Protein AF-A0A2H3CMW9-F1 (afdb_monomer)

Solvent-accessible surface area (backbone atoms only — not comparable to full-atom values): 8281 Å² total; per-residue (Å²): 99,49,84,50,64,50,61,51,90,56,86,68,49,28,52,79,58,46,54,48,82,41,76,47,85,44,97,78,34,93,62,58,91,74,35,78,43,79,46,87,82,59,14,60,41,39,39,31,52,41,86,94,70,25,60,22,40,71,85,30,42,44,32,94,93,43,77,80,50,63,68,68,78,72,80,81,59,91,95,54,33,32,44,32,40,42,40,83,69,35,74,80,68,84,81,86,57,78,80,90,72,88,90,68,96,76,74,45,32,38,31,55,104,86,56,78,40,81,42,89,80,69,58,84,70,98,63,54,29,37,35,80

Sequence (132 aa):
MFWYWYHTHLSTQYCDGLRRPFIIYDPEDPHADLYDVDDDSTSILTLSDYAPDATLINGVGRWSEDPSHDLAIVNIIQGIQYCIQMLNVGCDTAFTFSIEIDSVNHVPYTGSHGNPSVGTLGFEGSINSAIL

pLDDT: mean 77.82, std 18.37, range [33.19, 94.69]

Nearest PDB structures (foldseek):
  4a2h-assembly1_A  TM=7.460E-01  e=9.341E-08  Coriolopsis gallica

Foldseek 3Di:
DDKDKDADPDPLVVLVPRIGIDDDDDPVPPCPVVFDDDDPQAQEWEWEDHPPAFIATVHWTDDPVRNPTDHDDRDDDPPGKGKHFYDYSYSDDDDFDADDDDPDDDFKFFDDPPDTDGDDHGDDDDTGIIID

Organism: Armillaria gallica (NCBI:txid47427)

InterPro domains:
  IPR001117 Multicopper oxidase, second cupredoxin domain [PF00394] (40-100)
  IPR008972 Cupredoxin [G3DSA:2.60.40.420] (2-30)
  IPR008972 Cupredoxin [G3DSA:2.60.40.420] (31-119)
  IPR008972 Cupredoxin [SSF49503] (4-51)
  IPR008972 Cupredoxin [SSF49503] (29-100)

Secondary structure (DSSP, 8-state):
-EEEEEE--STTTTTTT-EEEEEE--TT-TTGGG-SB--TTTTEEEEEEETTTEEEETTB--BTTBTTS--------TT--BEEEEEE--SS----B-----SS---PEEEETTEEEE-SSSB-S---EEE-

Radius of gyration: 15.59 Å; Cα contacts (8 Å, |Δi|>4): 228; chains: 1; bounding box: 46×27×45 Å

Structure (mmCIF, N/CA/C/O backbone):
data_AF-A0A2H3CMW9-F1
#
_entry.id   AF-A0A2H3CMW9-F1
#
loop_
_atom_site.group_PDB
_atom_site.id
_atom_site.type_symbol
_atom_site.label_atom_id
_atom_site.label_alt_id
_atom_site.label_comp_id
_atom_site.label_asym_id
_atom_site.label_entity_id
_atom_site.label_seq_id
_atom_site.pdbx_PDB_ins_code
_atom_site.Cartn_x
_atom_site.Cartn_y
_atom_site.Cartn_z
_atom_site.occupancy
_atom_site.B_iso_or_equiv
_atom_site.auth_seq_id
_atom_site.auth_comp_id
_atom_site.auth_asym_id
_atom_site.auth_atom_id
_atom_site.pdbx_PDB_model_num
ATOM 1 N N . MET A 1 1 ? -2.496 5.443 15.851 1.00 67.31 1 MET A N 1
ATOM 2 C CA . MET A 1 1 ? -1.903 4.565 14.806 1.00 67.31 1 MET A CA 1
ATOM 3 C C . MET A 1 1 ? -0.924 5.319 13.917 1.00 67.31 1 MET A C 1
ATOM 5 O O . MET A 1 1 ? -1.315 6.366 13.423 1.00 67.31 1 MET A O 1
ATOM 9 N N . PHE A 1 2 ? 0.280 4.797 13.628 1.00 70.38 2 PHE A N 1
ATOM 10 C CA . PHE A 1 2 ? 1.204 5.409 12.654 1.00 70.38 2 PHE A CA 1
ATOM 11 C C . PHE A 1 2 ? 1.600 4.457 11.514 1.00 70.38 2 PHE A C 1
ATOM 13 O O . PHE A 1 2 ? 2.076 3.347 11.750 1.00 70.38 2 PHE A O 1
ATOM 20 N N . TRP A 1 3 ? 1.492 4.945 10.276 1.00 79.06 3 TRP A N 1
ATOM 21 C CA . TRP A 1 3 ? 1.878 4.226 9.061 1.00 79.06 3 TRP A CA 1
ATOM 22 C C . TRP A 1 3 ? 3.177 4.801 8.506 1.00 79.06 3 TRP A C 1
ATOM 24 O O . TRP A 1 3 ? 3.255 5.987 8.173 1.00 79.06 3 TRP A O 1
ATOM 34 N N . TYR A 1 4 ? 4.188 3.955 8.379 1.00 88.00 4 TYR A N 1
ATOM 35 C CA . TYR A 1 4 ? 5.462 4.286 7.768 1.00 88.00 4 TYR A CA 1
ATOM 36 C C . TYR A 1 4 ? 5.814 3.240 6.715 1.00 88.00 4 TYR A C 1
ATOM 38 O O . TYR A 1 4 ? 5.113 2.256 6.479 1.00 88.00 4 TYR A O 1
ATOM 46 N N . TRP A 1 5 ? 6.948 3.453 6.076 1.00 91.81 5 TRP A 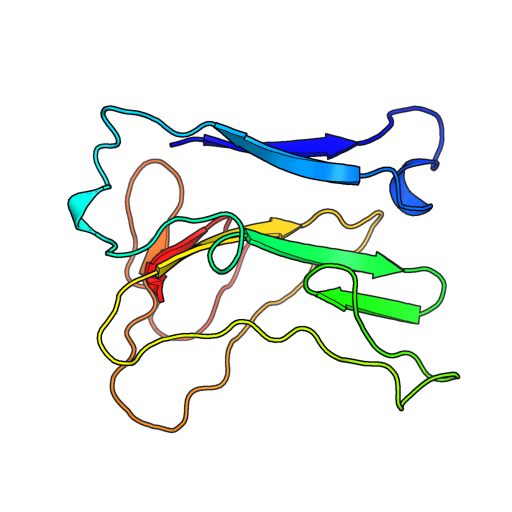N 1
ATOM 47 C CA . TRP A 1 5 ? 7.601 2.470 5.238 1.00 91.81 5 TRP A CA 1
ATOM 48 C C . TRP A 1 5 ? 9.104 2.675 5.378 1.00 91.81 5 TRP A C 1
ATOM 50 O O . TRP A 1 5 ? 9.565 3.758 5.748 1.00 91.81 5 TRP A O 1
ATOM 60 N N . TYR A 1 6 ? 9.873 1.625 5.127 1.00 92.75 6 TYR A N 1
ATOM 61 C CA . TYR A 1 6 ? 11.324 1.711 5.081 1.00 92.75 6 TYR A CA 1
ATOM 62 C C . TYR A 1 6 ? 11.817 1.370 3.688 1.00 92.75 6 TYR A C 1
ATOM 64 O O . TYR A 1 6 ? 11.197 0.600 2.949 1.00 92.75 6 TYR A O 1
ATOM 72 N N . HIS A 1 7 ? 12.975 1.921 3.355 1.00 94.25 7 HIS A N 1
ATOM 73 C CA . HIS A 1 7 ? 13.652 1.641 2.108 1.00 94.25 7 HIS A CA 1
ATOM 74 C C . HIS A 1 7 ? 15.160 1.814 2.260 1.00 94.25 7 HIS A C 1
ATOM 76 O O . HIS A 1 7 ? 15.644 2.494 3.169 1.00 94.25 7 HIS A O 1
ATOM 82 N N . THR A 1 8 ? 15.928 1.191 1.372 1.00 93.75 8 THR A N 1
ATOM 83 C CA . THR A 1 8 ? 17.375 1.417 1.330 1.00 93.75 8 THR A CA 1
ATOM 84 C C . THR A 1 8 ? 17.678 2.842 0.891 1.00 93.75 8 THR A C 1
ATOM 86 O O . THR A 1 8 ? 17.125 3.321 -0.099 1.00 93.75 8 THR A O 1
ATOM 89 N N . HIS A 1 9 ? 18.617 3.488 1.579 1.00 93.69 9 HIS A N 1
ATOM 90 C CA . HIS A 1 9 ? 19.110 4.825 1.239 1.00 93.69 9 HIS A CA 1
ATOM 91 C C . HIS A 1 9 ? 20.525 4.777 0.628 1.00 93.69 9 HIS A C 1
ATOM 93 O O . HIS A 1 9 ? 21.371 5.642 0.865 1.00 93.69 9 HIS A O 1
ATOM 99 N N . LEU A 1 10 ? 20.800 3.720 -0.139 1.00 93.75 10 LEU A N 1
ATOM 100 C CA . LEU A 1 10 ? 22.043 3.528 -0.877 1.00 93.75 10 LEU A CA 1
ATOM 101 C C . LEU A 1 10 ? 21.749 3.629 -2.375 1.00 93.75 10 LEU A C 1
ATOM 103 O O . LEU A 1 10 ? 21.171 2.711 -2.952 1.00 93.75 10 LEU A O 1
ATOM 107 N N . SER A 1 11 ? 22.177 4.727 -3.006 1.00 92.75 11 SER A N 1
ATOM 108 C CA . SER A 1 11 ? 21.917 4.983 -4.431 1.00 92.75 11 SER A CA 1
ATOM 109 C C . SER A 1 11 ? 20.420 4.804 -4.768 1.00 92.75 11 SER A C 1
ATOM 111 O O . SER A 1 11 ? 19.573 5.261 -4.005 1.00 92.75 11 SER A O 1
ATOM 113 N N . THR A 1 12 ? 20.086 4.144 -5.877 1.00 88.50 12 THR A N 1
ATOM 114 C CA . THR A 1 12 ? 18.711 3.853 -6.320 1.00 88.50 12 THR A CA 1
ATOM 115 C C . THR A 1 12 ? 18.228 2.458 -5.915 1.00 88.50 12 THR A C 1
ATOM 117 O O . THR A 1 12 ? 17.238 1.974 -6.448 1.00 88.50 12 THR A O 1
ATOM 120 N N . GLN A 1 13 ? 18.888 1.798 -4.957 1.00 89.81 13 GLN A N 1
ATOM 121 C CA . GLN A 1 13 ? 18.637 0.387 -4.632 1.00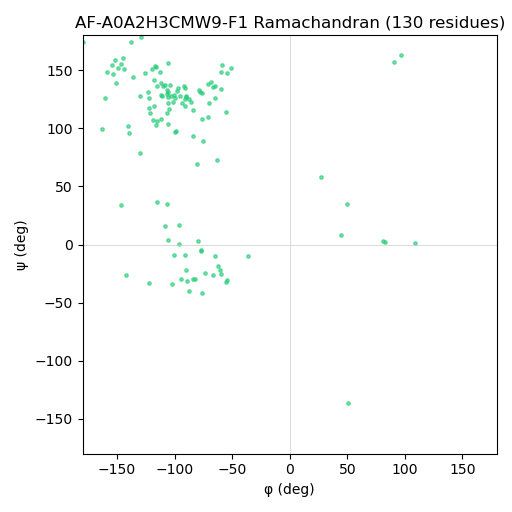 89.81 13 GLN A CA 1
ATOM 122 C C . GLN A 1 13 ? 17.194 0.089 -4.180 1.00 89.81 13 GLN A C 1
ATOM 124 O O . GLN A 1 13 ? 16.706 -1.030 -4.328 1.00 89.81 13 GLN A O 1
ATOM 129 N N . TYR A 1 14 ? 16.475 1.074 -3.641 1.00 91.25 14 TYR A N 1
ATOM 130 C CA . TYR A 1 14 ? 15.085 0.847 -3.244 1.00 91.25 14 TYR A CA 1
ATOM 131 C C . TYR A 1 14 ? 14.135 0.742 -4.443 1.00 91.25 14 TYR A C 1
ATOM 133 O O . TYR A 1 14 ? 13.107 0.074 -4.343 1.00 91.25 14 TYR A O 1
ATOM 141 N N . CYS A 1 15 ? 14.509 1.339 -5.576 1.00 89.94 15 CYS A N 1
ATOM 142 C CA . CYS A 1 15 ? 13.808 1.206 -6.849 1.00 89.94 15 CYS A CA 1
ATOM 143 C C . CYS A 1 15 ? 13.914 -0.232 -7.385 1.00 89.94 15 CYS A C 1
ATOM 145 O O . CYS A 1 15 ? 12.994 -0.710 -8.041 1.00 89.94 15 CYS A O 1
ATOM 147 N N . ASP A 1 16 ? 14.969 -0.959 -6.996 1.00 88.94 16 ASP A N 1
ATOM 148 C CA . ASP A 1 16 ? 15.150 -2.388 -7.288 1.00 88.94 16 ASP A CA 1
ATOM 149 C C . ASP A 1 16 ? 14.333 -3.301 -6.345 1.00 88.94 16 ASP A C 1
ATOM 151 O O . ASP A 1 16 ? 14.425 -4.526 -6.419 1.00 88.94 16 ASP A O 1
ATOM 155 N N . GLY A 1 17 ? 13.528 -2.725 -5.442 1.00 88.19 17 GLY A N 1
ATOM 156 C CA . GLY A 1 17 ? 12.552 -3.455 -4.626 1.00 88.19 17 GLY A CA 1
ATOM 157 C C . GLY A 1 17 ? 12.888 -3.590 -3.140 1.00 88.19 17 GLY A C 1
ATOM 158 O O . GLY A 1 17 ? 12.095 -4.169 -2.396 1.00 88.19 17 GLY A O 1
ATOM 159 N N . LEU A 1 18 ? 14.005 -3.031 -2.655 1.00 91.38 18 LEU A N 1
ATOM 160 C CA . LEU A 1 18 ? 14.317 -3.001 -1.217 1.00 91.38 18 LEU A CA 1
ATOM 161 C C . LEU A 1 18 ? 13.567 -1.875 -0.491 1.00 91.38 18 LEU A C 1
ATOM 163 O O . LEU A 1 18 ? 14.143 -0.889 -0.024 1.00 91.38 18 LEU A O 1
ATOM 167 N N . ARG A 1 19 ? 12.251 -2.063 -0.408 1.00 91.50 19 ARG A N 1
ATOM 168 C CA . ARG A 1 19 ? 11.263 -1.165 0.193 1.00 91.50 19 ARG A CA 1
ATOM 169 C C . ARG A 1 19 ? 10.080 -1.969 0.726 1.00 91.50 19 ARG A C 1
ATOM 171 O O . ARG A 1 19 ? 9.645 -2.917 0.072 1.00 91.50 19 ARG A O 1
ATOM 178 N N . ARG A 1 20 ? 9.558 -1.623 1.904 1.00 89.56 20 ARG A N 1
ATOM 179 C CA . ARG A 1 20 ? 8.397 -2.304 2.507 1.00 89.56 20 ARG A CA 1
ATOM 180 C C . ARG A 1 20 ? 7.622 -1.401 3.473 1.00 89.56 20 ARG A C 1
ATOM 182 O O . ARG A 1 20 ? 8.219 -0.506 4.072 1.00 89.56 20 ARG A O 1
ATOM 189 N N . PRO A 1 21 ? 6.322 -1.679 3.674 1.00 92.06 21 PRO A N 1
ATOM 190 C CA . PRO A 1 21 ? 5.527 -1.104 4.755 1.00 92.06 21 PRO A CA 1
ATOM 191 C C . PRO A 1 21 ? 6.151 -1.332 6.131 1.00 92.06 21 PRO A C 1
ATOM 193 O O . PRO A 1 21 ? 6.772 -2.365 6.385 1.00 92.06 21 PRO A O 1
ATOM 196 N N . PHE A 1 22 ? 5.949 -0.370 7.022 1.00 89.88 22 PHE A N 1
ATOM 197 C CA . PHE A 1 22 ? 6.300 -0.457 8.430 1.00 89.88 22 PHE A CA 1
ATOM 198 C C . PHE A 1 22 ? 5.209 0.200 9.261 1.00 89.88 22 PHE A C 1
ATOM 200 O O . PHE A 1 22 ? 5.119 1.423 9.344 1.00 89.88 22 PHE A O 1
ATOM 207 N N . ILE A 1 23 ? 4.361 -0.628 9.851 1.00 88.94 23 ILE A N 1
ATOM 208 C CA . ILE A 1 23 ? 3.162 -0.177 10.545 1.00 88.94 23 ILE A CA 1
ATOM 209 C C . ILE A 1 23 ? 3.382 -0.303 12.046 1.00 88.94 23 ILE A C 1
ATOM 211 O O . ILE A 1 23 ? 3.884 -1.322 12.524 1.00 88.94 23 ILE A O 1
ATOM 215 N N . ILE A 1 24 ? 3.035 0.751 12.784 1.00 86.81 24 ILE A N 1
ATOM 216 C CA . ILE A 1 24 ? 3.058 0.761 14.245 1.00 86.81 24 ILE A CA 1
ATOM 217 C C . ILE A 1 24 ? 1.623 0.926 14.738 1.00 86.81 24 ILE A C 1
ATOM 219 O O . ILE A 1 24 ? 1.049 2.021 14.682 1.00 86.81 24 ILE A O 1
ATOM 223 N N . TYR A 1 25 ? 1.083 -0.175 15.253 1.00 88.38 25 TYR A N 1
ATOM 224 C CA . TYR A 1 25 ? -0.228 -0.214 15.885 1.00 88.38 25 TYR A CA 1
ATOM 225 C C . TYR A 1 25 ? -0.201 0.499 17.240 1.00 88.38 25 TYR A C 1
ATOM 227 O O . TYR A 1 25 ? 0.747 0.361 18.018 1.00 88.38 25 TYR A O 1
ATOM 235 N N . ASP A 1 26 ? -1.253 1.266 17.506 1.00 87.88 26 ASP A N 1
ATOM 236 C CA . ASP A 1 26 ? -1.449 1.991 18.756 1.00 87.88 26 ASP 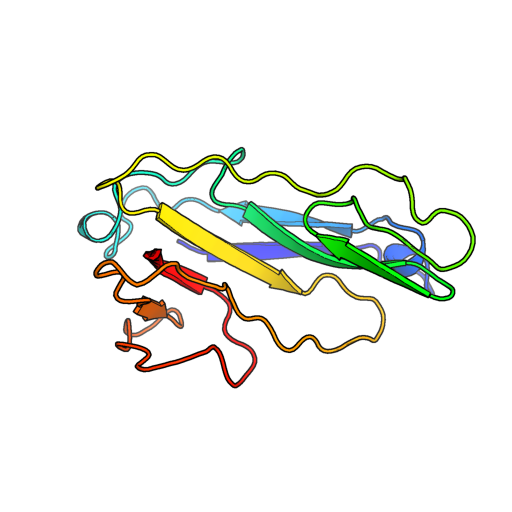A CA 1
ATOM 237 C C . 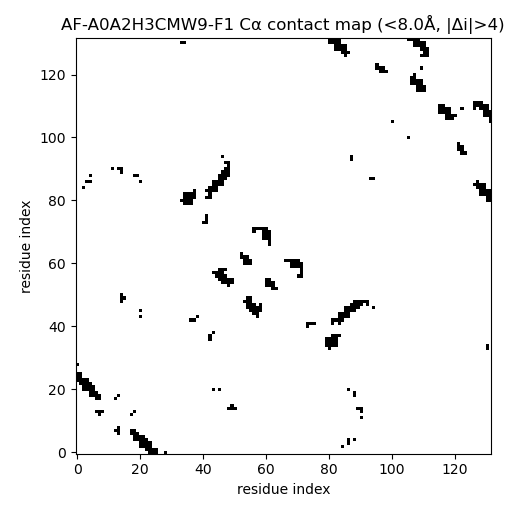ASP A 1 26 ? -2.517 1.274 19.593 1.00 87.88 26 ASP A C 1
ATOM 239 O O . ASP A 1 26 ? -3.663 1.196 19.149 1.00 87.88 26 ASP A O 1
ATOM 243 N N . PRO A 1 27 ? -2.180 0.738 20.781 1.00 90.12 27 PRO A N 1
ATOM 244 C CA . PRO A 1 27 ? -3.159 0.080 21.644 1.00 90.12 27 PRO A CA 1
ATOM 245 C C . PRO A 1 27 ? -4.308 0.992 22.094 1.00 90.12 27 PRO A C 1
ATOM 247 O O . PRO A 1 27 ? -5.354 0.483 22.488 1.00 90.12 27 PRO A O 1
ATOM 250 N N . GLU A 1 28 ? -4.111 2.312 22.067 1.00 91.44 28 GLU A N 1
ATOM 251 C CA . GLU A 1 28 ? -5.106 3.318 22.443 1.00 91.44 28 GLU A CA 1
ATOM 252 C C . GLU A 1 28 ? -5.505 4.177 21.231 1.00 91.44 28 GLU A C 1
ATOM 254 O O . GLU A 1 28 ? -5.731 5.380 21.370 1.00 91.44 28 GLU A O 1
ATOM 259 N N . ASP A 1 29 ? -5.582 3.576 20.033 1.00 86.06 29 ASP A N 1
ATOM 260 C CA . ASP A 1 29 ? -5.945 4.296 18.808 1.00 86.06 29 ASP A CA 1
ATOM 261 C C . ASP A 1 29 ? -7.298 5.026 18.967 1.00 86.06 29 ASP A C 1
ATOM 263 O O . ASP A 1 29 ? -8.343 4.374 19.063 1.00 86.06 29 ASP A O 1
ATOM 267 N N . PRO A 1 30 ? -7.326 6.375 18.945 1.00 85.38 30 PRO A N 1
ATOM 268 C CA . PRO A 1 30 ? -8.562 7.146 19.087 1.00 85.38 30 PRO A CA 1
ATOM 269 C C . PRO A 1 30 ? -9.548 6.939 17.928 1.00 85.38 30 PRO A C 1
ATOM 271 O O . PRO A 1 30 ? -10.683 7.412 17.998 1.00 85.38 30 PRO A O 1
ATOM 274 N N . HIS A 1 31 ? -9.122 6.274 16.853 1.00 82.31 31 HIS A N 1
ATOM 275 C CA . HIS A 1 31 ? -9.934 5.971 15.681 1.00 82.31 31 HIS A CA 1
ATOM 276 C C . HIS A 1 31 ? -10.361 4.503 15.588 1.00 82.31 31 HIS A C 1
ATOM 278 O O . HIS A 1 31 ? -11.017 4.154 14.609 1.00 82.31 31 HIS A O 1
ATOM 284 N N . ALA A 1 32 ? -10.046 3.668 16.586 1.00 85.81 32 ALA A N 1
ATOM 285 C CA . ALA A 1 32 ? -10.367 2.238 16.578 1.00 85.81 32 ALA A CA 1
ATOM 286 C C . ALA A 1 32 ? -11.862 1.941 16.352 1.00 85.81 32 ALA A C 1
ATOM 288 O O . ALA A 1 32 ? -12.199 0.938 15.740 1.00 85.81 32 ALA A O 1
ATOM 289 N N . ASP A 1 33 ? -12.758 2.833 16.785 1.00 87.56 33 ASP A N 1
ATOM 290 C CA . ASP A 1 33 ? -14.209 2.671 16.616 1.00 87.56 33 ASP A CA 1
ATOM 291 C C . ASP A 1 33 ? -14.714 2.973 15.185 1.00 87.56 33 ASP A C 1
ATOM 293 O O . ASP A 1 33 ? -15.905 2.829 14.908 1.00 87.56 33 ASP A O 1
ATOM 297 N N . LEU A 1 34 ? -13.851 3.443 14.273 1.00 82.62 34 LEU A N 1
ATOM 298 C CA . LEU A 1 34 ? -14.229 3.795 12.896 1.00 82.62 34 LEU A CA 1
ATOM 299 C C . LEU A 1 34 ? -14.087 2.634 11.903 1.00 82.62 34 LEU A C 1
ATOM 301 O O . LEU A 1 34 ? -14.502 2.770 10.753 1.00 82.62 34 LEU A O 1
ATOM 305 N N . TYR A 1 35 ? -13.479 1.524 12.309 1.00 85.38 35 TYR A N 1
ATOM 306 C CA . TYR A 1 35 ? -13.225 0.374 11.452 1.00 85.38 35 TYR A CA 1
ATOM 307 C C . TYR A 1 35 ? 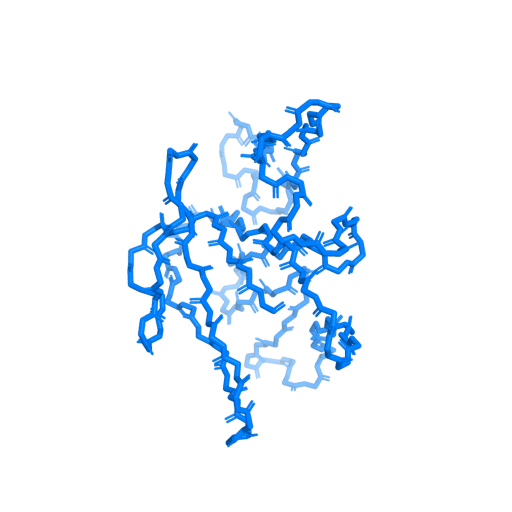-13.370 -0.930 12.237 1.00 85.38 35 TYR A C 1
ATOM 309 O O . TYR A 1 35 ? -13.135 -0.990 13.438 1.00 85.38 35 TYR A O 1
ATOM 317 N N . ASP A 1 36 ? -13.753 -1.990 11.538 1.00 89.31 36 ASP A N 1
ATOM 318 C CA . ASP A 1 36 ? -13.905 -3.333 12.093 1.00 89.31 36 ASP A CA 1
ATOM 319 C C . ASP A 1 36 ? -12.634 -4.175 11.891 1.00 89.31 36 ASP A C 1
ATOM 321 O O . ASP A 1 36 ? -12.345 -5.073 12.686 1.00 89.31 36 ASP A O 1
ATOM 325 N N . VAL A 1 37 ? -11.882 -3.911 10.813 1.00 89.25 37 VAL A N 1
ATOM 326 C CA . VAL A 1 37 ? -10.686 -4.676 10.432 1.00 89.25 37 VAL A CA 1
ATOM 327 C C . VAL A 1 37 ? -9.506 -3.751 10.165 1.00 89.25 37 VAL A C 1
ATOM 329 O O . VAL A 1 37 ? -9.577 -2.833 9.342 1.00 89.25 37 VAL A O 1
ATOM 332 N N . ASP A 1 38 ? -8.399 -4.065 10.834 1.00 89.62 38 ASP A N 1
ATOM 333 C CA . ASP A 1 38 ? -7.084 -3.511 10.558 1.00 89.62 38 ASP A CA 1
ATOM 334 C C . ASP A 1 38 ? -6.001 -4.598 10.656 1.00 89.62 38 ASP A C 1
ATOM 336 O O . ASP A 1 38 ? -5.576 -4.969 11.751 1.00 89.62 38 ASP A O 1
ATOM 340 N N . ASP A 1 39 ? -5.622 -5.182 9.514 1.00 86.62 39 ASP A N 1
ATOM 341 C CA . ASP A 1 39 ? -4.671 -6.297 9.458 1.00 86.62 39 ASP A CA 1
ATOM 342 C C . ASP A 1 39 ? -3.749 -6.287 8.227 1.00 86.62 39 ASP A C 1
ATOM 344 O O . ASP A 1 39 ? -4.032 -5.695 7.185 1.00 86.62 39 ASP A O 1
ATOM 348 N N . ASP A 1 40 ? -2.639 -7.020 8.327 1.00 83.12 40 ASP A N 1
ATOM 349 C CA . ASP A 1 40 ? -1.606 -7.087 7.288 1.00 83.12 40 ASP A CA 1
ATOM 350 C C . ASP A 1 40 ? -2.099 -7.663 5.943 1.00 83.12 40 ASP A C 1
ATOM 352 O O . ASP A 1 40 ? -1.428 -7.499 4.923 1.00 83.12 40 ASP A O 1
ATOM 356 N N . SER A 1 41 ? -3.234 -8.371 5.921 1.00 79.25 41 SER A N 1
ATOM 357 C CA . SER A 1 41 ? -3.732 -9.066 4.729 1.00 79.25 41 SER A CA 1
ATOM 358 C C . SER A 1 41 ? -4.637 -8.202 3.857 1.00 79.25 41 SER A C 1
ATOM 360 O O . SER A 1 41 ? -4.644 -8.368 2.636 1.00 79.25 41 SER A O 1
ATOM 362 N N . THR A 1 42 ? -5.376 -7.279 4.473 1.00 82.81 42 THR A N 1
ATOM 363 C CA . THR A 1 42 ? -6.418 -6.500 3.792 1.00 82.81 42 THR A CA 1
ATOM 364 C C . THR A 1 42 ? -6.172 -5.002 3.892 1.00 82.81 42 THR A C 1
ATOM 366 O O . THR A 1 42 ? -6.466 -4.271 2.948 1.00 82.81 42 THR A O 1
ATOM 369 N N . SER A 1 43 ? -5.594 -4.543 5.001 1.00 86.75 43 SER A N 1
ATOM 370 C CA . SER A 1 43 ? -5.462 -3.117 5.291 1.00 86.75 43 SER A CA 1
ATOM 371 C C . SER A 1 43 ? -4.269 -2.470 4.609 1.00 86.75 43 SER A C 1
ATOM 373 O O . SER A 1 43 ? -4.327 -1.298 4.255 1.00 86.75 43 SER A O 1
ATOM 375 N N . ILE A 1 44 ? -3.192 -3.210 4.353 1.00 90.62 44 ILE A N 1
ATOM 376 C CA . ILE A 1 44 ? -1.991 -2.640 3.738 1.00 90.62 44 ILE A CA 1
ATOM 377 C C . ILE A 1 44 ? -2.135 -2.605 2.209 1.00 90.62 44 ILE A C 1
ATOM 379 O O . ILE A 1 44 ? -2.166 -3.645 1.545 1.00 90.62 44 ILE A O 1
ATOM 383 N N . LEU A 1 45 ? -2.148 -1.394 1.638 1.00 91.38 45 LEU A N 1
ATOM 384 C CA . LEU A 1 45 ? -2.163 -1.159 0.195 1.00 91.38 45 LEU A CA 1
ATOM 385 C C . LEU A 1 45 ? -0.917 -0.376 -0.236 1.00 91.38 45 LEU A C 1
ATOM 387 O O . LEU A 1 45 ? -0.792 0.827 -0.009 1.00 91.38 45 LEU A O 1
ATOM 391 N N . THR A 1 46 ? 0.012 -1.056 -0.899 1.00 92.94 46 THR A N 1
ATOM 392 C CA . THR A 1 46 ? 1.219 -0.427 -1.456 1.00 92.94 46 THR A CA 1
ATOM 393 C C . THR A 1 46 ? 1.047 -0.109 -2.931 1.00 92.94 46 THR A C 1
ATOM 395 O O . THR A 1 46 ? 0.604 -0.960 -3.701 1.00 92.94 46 THR A O 1
ATOM 398 N N . LEU A 1 47 ? 1.448 1.099 -3.321 1.00 92.88 47 LEU A N 1
ATOM 399 C CA . LEU A 1 47 ? 1.566 1.533 -4.711 1.00 92.88 47 LEU A CA 1
ATOM 400 C C . LEU A 1 47 ? 3.043 1.720 -5.037 1.00 92.88 47 LEU A C 1
ATOM 402 O O . LEU A 1 47 ? 3.764 2.393 -4.297 1.00 92.88 47 LEU A O 1
ATOM 406 N N . SER A 1 48 ? 3.514 1.110 -6.121 1.00 92.94 48 SER A N 1
ATOM 407 C CA . SER A 1 48 ? 4.916 1.217 -6.511 1.00 92.94 48 SER A CA 1
ATOM 408 C C . SER A 1 48 ? 5.110 1.130 -8.017 1.00 92.94 48 SER A C 1
ATOM 410 O O . SER A 1 48 ? 4.329 0.495 -8.718 1.00 92.94 48 SER A O 1
ATOM 412 N N . ASP A 1 49 ? 6.163 1.762 -8.508 1.00 90.31 49 ASP A N 1
ATOM 413 C CA . ASP A 1 49 ? 6.636 1.683 -9.884 1.00 90.31 49 ASP A CA 1
ATOM 414 C C . ASP A 1 49 ? 7.672 0.566 -10.032 1.00 90.31 49 ASP A C 1
ATOM 416 O O . ASP A 1 49 ? 8.563 0.399 -9.199 1.00 90.31 49 ASP A O 1
ATOM 420 N N . TYR A 1 50 ? 7.568 -0.220 -11.093 1.00 86.31 50 TYR A N 1
ATOM 421 C CA . TYR A 1 50 ? 8.570 -1.216 -11.442 1.00 86.31 50 TYR A CA 1
ATOM 422 C C . TYR A 1 50 ? 9.080 -0.940 -12.849 1.00 86.31 50 TYR A C 1
ATOM 424 O O . TYR A 1 50 ? 8.315 -0.939 -13.815 1.00 86.31 50 TYR A O 1
ATOM 432 N N . ALA A 1 51 ? 10.379 -0.653 -12.937 1.00 78.06 51 ALA A N 1
ATOM 433 C CA . ALA A 1 51 ? 11.012 -0.246 -14.177 1.00 78.06 51 ALA A CA 1
ATOM 434 C C . ALA A 1 51 ? 11.055 -1.410 -15.194 1.00 78.06 51 ALA A C 1
ATOM 436 O O . ALA A 1 51 ? 11.384 -2.535 -14.810 1.00 78.06 51 ALA A O 1
ATOM 437 N N . PRO A 1 52 ? 10.802 -1.146 -16.490 1.00 66.31 52 PRO A N 1
ATOM 438 C CA . PRO A 1 52 ? 10.576 0.184 -17.057 1.00 66.31 52 PRO A CA 1
ATOM 439 C C . PRO A 1 52 ? 9.132 0.708 -16.952 1.00 66.31 52 PRO A C 1
ATOM 441 O O . PRO A 1 52 ? 8.982 1.916 -16.829 1.00 66.31 52 PRO A O 1
ATOM 444 N N . ASP A 1 53 ? 8.091 -0.136 -16.944 1.00 81.62 53 ASP A N 1
ATOM 445 C CA . ASP A 1 53 ? 6.735 0.334 -17.301 1.00 81.62 53 ASP A CA 1
ATOM 446 C C . ASP A 1 53 ? 5.569 -0.357 -16.560 1.00 81.62 53 ASP A C 1
ATOM 448 O O . ASP A 1 53 ? 4.499 -0.559 -17.139 1.00 81.62 53 ASP A O 1
ATOM 452 N N . ALA A 1 54 ? 5.734 -0.747 -15.293 1.00 91.06 54 ALA A N 1
ATOM 453 C CA . ALA A 1 54 ? 4.629 -1.322 -14.517 1.00 91.06 54 ALA A CA 1
ATOM 454 C C . ALA A 1 54 ? 4.269 -0.480 -13.290 1.00 91.06 54 ALA A C 1
ATOM 456 O O . ALA A 1 54 ? 5.133 0.007 -12.563 1.00 91.06 54 ALA A O 1
ATOM 457 N N . THR A 1 55 ? 2.969 -0.387 -13.011 1.00 92.19 55 THR A N 1
ATOM 458 C CA . THR A 1 55 ? 2.469 -0.055 -11.672 1.00 92.19 55 THR A CA 1
ATOM 459 C C . THR A 1 55 ? 2.159 -1.355 -10.948 1.00 92.19 55 THR A C 1
ATOM 461 O O . THR A 1 55 ? 1.431 -2.198 -11.474 1.00 92.19 55 THR A O 1
ATOM 464 N N . LEU A 1 56 ? 2.696 -1.509 -9.743 1.00 93.56 56 LEU A N 1
ATOM 465 C CA . LEU A 1 56 ? 2.408 -2.628 -8.862 1.00 93.56 56 LEU A CA 1
ATOM 466 C C . LEU A 1 56 ? 1.511 -2.159 -7.719 1.00 93.56 56 LEU A C 1
ATOM 468 O O . LEU A 1 56 ? 1.841 -1.198 -7.019 1.00 93.56 56 LEU A O 1
ATOM 472 N N . ILE A 1 57 ? 0.425 -2.892 -7.502 1.00 93.69 57 ILE A N 1
ATOM 473 C CA . ILE A 1 57 ? -0.388 -2.821 -6.289 1.00 93.69 57 ILE A CA 1
ATOM 474 C C . ILE A 1 57 ? -0.019 -4.049 -5.462 1.00 93.69 57 ILE A C 1
ATOM 476 O O . ILE A 1 57 ? -0.005 -5.157 -5.991 1.00 93.69 57 ILE A O 1
ATOM 480 N N . ASN A 1 58 ? 0.347 -3.882 -4.191 1.00 93.94 58 ASN A N 1
ATOM 481 C CA . ASN A 1 58 ? 0.767 -5.000 -3.328 1.00 93.94 58 ASN A CA 1
ATOM 482 C C . ASN A 1 58 ? 1.834 -5.918 -3.957 1.00 93.94 58 ASN A C 1
ATOM 484 O O . ASN A 1 58 ? 1.866 -7.125 -3.727 1.00 93.94 58 ASN A O 1
ATOM 488 N N . GLY A 1 59 ? 2.738 -5.320 -4.739 1.00 92.31 59 GLY A N 1
ATOM 489 C CA . GLY A 1 59 ? 3.869 -6.005 -5.367 1.00 92.31 59 GLY A CA 1
ATOM 490 C C . GLY A 1 59 ? 3.550 -6.766 -6.656 1.00 92.31 59 GLY A C 1
ATOM 491 O O . GLY A 1 59 ? 4.459 -7.377 -7.209 1.00 92.31 59 GLY A O 1
ATOM 492 N N . VAL A 1 60 ? 2.314 -6.716 -7.159 1.00 93.31 60 VAL A N 1
ATOM 493 C CA . VAL A 1 60 ? 1.916 -7.366 -8.417 1.00 93.31 60 VAL A CA 1
ATOM 494 C C . VAL A 1 60 ? 1.263 -6.376 -9.377 1.00 93.31 60 VAL A C 1
ATOM 496 O O . VAL A 1 60 ? 0.600 -5.421 -8.972 1.00 93.31 60 VAL A O 1
ATOM 499 N N . GLY A 1 61 ? 1.468 -6.591 -10.670 1.00 92.31 61 GLY A N 1
ATOM 500 C CA . GLY A 1 61 ? 0.986 -5.710 -11.721 1.00 92.31 61 GLY A CA 1
ATOM 501 C C . GLY A 1 61 ? 1.365 -6.238 -13.094 1.00 92.31 61 GLY A C 1
ATOM 502 O O . GLY A 1 61 ? 2.072 -7.235 -13.220 1.00 92.31 61 GLY A O 1
ATOM 503 N N . ARG A 1 62 ? 0.866 -5.566 -14.127 1.00 93.19 62 ARG A N 1
ATOM 504 C CA . ARG A 1 62 ? 1.061 -5.941 -15.530 1.00 93.19 62 ARG A CA 1
ATOM 505 C C . ARG A 1 62 ? 1.848 -4.865 -16.254 1.00 93.19 62 ARG A C 1
ATOM 507 O O . ARG A 1 62 ? 1.755 -3.689 -15.907 1.00 93.19 62 ARG A O 1
ATOM 514 N N . TRP A 1 63 ? 2.560 -5.275 -17.294 1.00 91.81 63 TRP A N 1
ATOM 515 C CA . TRP A 1 63 ? 3.233 -4.381 -18.231 1.00 91.81 63 TRP A CA 1
ATOM 516 C C . TRP A 1 63 ? 3.048 -4.887 -19.659 1.00 91.81 63 TRP A C 1
ATOM 518 O O . TRP A 1 63 ? 2.460 -5.943 -19.892 1.00 91.81 63 TRP A O 1
ATOM 528 N N . SER A 1 64 ? 3.516 -4.108 -20.628 1.00 90.00 64 SER A N 1
ATOM 529 C CA . SER A 1 64 ? 3.311 -4.369 -22.057 1.00 90.00 64 SER A CA 1
ATOM 530 C C . SER A 1 64 ? 3.782 -5.756 -22.514 1.00 90.00 64 SER A C 1
ATOM 532 O O . SER A 1 64 ? 3.168 -6.328 -23.414 1.00 90.00 64 SER A O 1
ATOM 534 N N . GLU A 1 65 ? 4.832 -6.308 -21.901 1.00 89.94 65 GLU A N 1
ATOM 535 C CA . GLU A 1 65 ? 5.401 -7.609 -22.280 1.00 89.94 65 GLU A CA 1
ATOM 536 C C . GLU A 1 65 ? 4.779 -8.793 -21.522 1.00 89.94 65 GLU A C 1
ATOM 538 O O . GLU A 1 65 ? 4.805 -9.910 -22.036 1.00 89.94 65 GLU A O 1
ATOM 543 N N . ASP A 1 66 ? 4.172 -8.559 -20.353 1.00 89.38 66 ASP A N 1
ATOM 544 C CA . ASP A 1 66 ? 3.394 -9.565 -19.619 1.00 89.38 66 ASP A CA 1
ATOM 545 C C . ASP A 1 66 ? 2.013 -9.018 -19.208 1.00 89.38 66 ASP A C 1
ATOM 547 O O . ASP A 1 66 ? 1.773 -8.627 -18.058 1.00 89.38 66 ASP A O 1
ATOM 551 N N . PRO A 1 67 ? 1.059 -8.989 -20.155 1.00 90.94 67 PRO A N 1
ATOM 552 C CA . PRO A 1 67 ? -0.299 -8.527 -19.891 1.00 90.94 67 PRO A CA 1
ATOM 553 C C . PRO A 1 67 ? -1.149 -9.567 -19.144 1.00 90.94 67 PRO A C 1
ATOM 555 O O . PRO A 1 67 ? -2.299 -9.281 -18.805 1.00 90.94 67 PRO A O 1
ATOM 558 N N . SER A 1 68 ? -0.633 -10.781 -18.930 1.00 94.38 68 SER A N 1
ATOM 559 C CA . SER A 1 68 ? -1.357 -11.885 -18.293 1.00 94.38 68 SER A CA 1
ATOM 560 C C . SER A 1 68 ? -1.006 -12.096 -16.827 1.00 94.38 68 SER A C 1
ATOM 562 O O . SER A 1 68 ? -1.717 -12.853 -16.170 1.00 94.38 68 SER A O 1
ATOM 564 N N . HIS A 1 69 ? 0.027 -11.416 -16.317 1.00 93.50 69 HIS A N 1
ATOM 565 C CA . HIS A 1 69 ? 0.458 -11.519 -14.927 1.00 93.50 69 HIS A CA 1
ATOM 566 C C . HIS A 1 69 ? -0.700 -11.317 -13.936 1.00 93.50 69 HIS A C 1
ATOM 568 O O . HIS A 1 69 ? -1.682 -10.614 -14.213 1.00 93.50 69 HIS A O 1
ATOM 574 N N . ASP A 1 70 ? -0.584 -11.923 -12.761 1.00 94.69 70 ASP A N 1
ATOM 575 C CA . ASP A 1 70 ? -1.567 -11.782 -11.695 1.00 94.69 70 ASP A CA 1
ATOM 576 C C . ASP A 1 70 ? -1.728 -10.319 -11.257 1.00 94.69 70 ASP A C 1
ATOM 578 O O . ASP A 1 70 ? -0.787 -9.518 -11.298 1.00 94.69 70 ASP A O 1
ATOM 582 N N . LEU A 1 71 ? -2.947 -9.992 -10.829 1.00 94.12 71 LEU A N 1
ATOM 583 C CA . LEU A 1 71 ? -3.308 -8.709 -10.234 1.00 94.12 71 LEU A CA 1
ATOM 584 C C . LEU A 1 71 ? -3.495 -8.867 -8.728 1.00 94.12 71 LEU A C 1
ATOM 586 O O . LEU A 1 71 ? -3.813 -9.952 -8.238 1.00 94.12 71 LEU A O 1
ATOM 590 N N . ALA A 1 72 ? -3.333 -7.765 -7.998 1.00 93.25 72 ALA A N 1
ATOM 591 C CA . ALA A 1 72 ? -3.591 -7.748 -6.569 1.00 93.25 72 ALA A CA 1
ATOM 592 C C . ALA A 1 72 ? -5.074 -7.999 -6.304 1.00 93.25 72 ALA A C 1
ATOM 594 O O . ALA A 1 72 ? -5.940 -7.410 -6.952 1.00 93.25 72 ALA A O 1
ATOM 595 N N . ILE A 1 73 ? -5.352 -8.847 -5.319 1.00 91.19 73 ILE A N 1
ATOM 596 C CA . ILE A 1 73 ? -6.701 -9.104 -4.832 1.00 91.19 73 ILE A CA 1
ATOM 597 C C . ILE A 1 73 ? -6.737 -8.672 -3.373 1.00 91.19 73 ILE A C 1
ATOM 599 O O . ILE A 1 73 ? -6.008 -9.215 -2.545 1.00 91.19 73 ILE A O 1
ATOM 603 N N . VAL A 1 74 ? -7.599 -7.705 -3.075 1.00 88.25 74 VAL A N 1
ATOM 604 C CA . VAL A 1 74 ? -7.945 -7.308 -1.709 1.00 88.25 74 VAL A CA 1
ATOM 605 C C . VAL A 1 74 ? -9.347 -7.843 -1.451 1.00 88.25 74 VAL A C 1
ATOM 607 O O . VAL A 1 74 ? -10.297 -7.450 -2.126 1.00 88.25 74 VAL A O 1
ATOM 610 N N . ASN A 1 75 ? -9.468 -8.804 -0.537 1.00 86.62 75 ASN A N 1
ATOM 611 C CA . ASN A 1 75 ? -10.749 -9.437 -0.237 1.00 86.62 75 ASN A CA 1
ATOM 612 C C . ASN A 1 75 ? -11.476 -8.632 0.836 1.00 86.62 75 ASN A C 1
ATOM 614 O O . ASN A 1 75 ? -10.941 -8.441 1.921 1.00 86.62 75 ASN A O 1
ATOM 618 N N . ILE A 1 76 ? -12.707 -8.219 0.550 1.00 84.12 76 ILE A N 1
ATOM 619 C CA . ILE A 1 76 ? -13.551 -7.484 1.494 1.00 84.12 76 ILE A CA 1
ATOM 620 C C . ILE A 1 76 ? -14.836 -8.253 1.786 1.00 84.12 76 ILE A C 1
ATOM 622 O O . ILE A 1 76 ? -15.339 -9.007 0.949 1.00 84.12 76 ILE A O 1
ATOM 626 N N . ILE A 1 77 ? -15.379 -8.046 2.982 1.00 85.31 77 ILE A N 1
ATOM 627 C CA . ILE A 1 77 ? -16.685 -8.550 3.395 1.00 85.31 77 ILE A CA 1
ATOM 628 C C . ILE A 1 77 ? -17.658 -7.376 3.411 1.00 85.31 77 ILE A C 1
ATOM 630 O O . ILE A 1 77 ? -17.377 -6.323 3.977 1.00 85.31 77 ILE A O 1
ATOM 634 N N . GLN A 1 78 ? -18.826 -7.558 2.797 1.00 79.75 78 GLN A N 1
ATOM 635 C CA . GLN A 1 78 ? -19.845 -6.516 2.764 1.00 79.75 78 GLN A CA 1
ATOM 636 C C . GLN A 1 78 ? -20.292 -6.123 4.181 1.00 79.75 78 GLN A C 1
ATOM 638 O O . GLN A 1 78 ? -20.621 -6.986 4.995 1.00 79.75 78 GLN A O 1
ATOM 643 N N . GLY A 1 79 ? -20.371 -4.813 4.434 1.00 79.69 79 GLY A N 1
ATOM 644 C CA . GLY A 1 79 ? -20.829 -4.249 5.707 1.00 79.69 79 GLY A CA 1
ATOM 645 C C . GLY A 1 79 ? -19.761 -4.181 6.801 1.00 79.69 79 GLY A C 1
ATOM 646 O O . GLY A 1 79 ? -20.087 -3.748 7.900 1.00 79.69 79 GLY A O 1
ATOM 647 N N . ILE A 1 80 ? -18.528 -4.593 6.499 1.00 84.19 80 ILE A N 1
ATOM 648 C CA . ILE A 1 80 ? -17.353 -4.445 7.362 1.00 84.19 80 ILE A CA 1
ATOM 649 C C . ILE A 1 80 ? -16.586 -3.206 6.906 1.00 84.19 80 ILE A C 1
ATOM 651 O O . ILE A 1 80 ? -16.351 -3.046 5.710 1.00 84.19 80 ILE A O 1
ATOM 655 N N . GLN A 1 81 ? -16.216 -2.345 7.849 1.00 82.75 81 GLN A N 1
ATOM 656 C CA . GLN A 1 81 ? -15.392 -1.165 7.594 1.00 82.75 81 GLN A CA 1
ATOM 657 C C . GLN A 1 81 ? -13.912 -1.516 7.750 1.00 82.75 81 GLN A C 1
ATOM 659 O O . GLN A 1 81 ? -13.501 -2.051 8.781 1.00 82.75 81 GLN A O 1
ATOM 664 N N . TYR A 1 82 ? -13.096 -1.194 6.750 1.00 83.88 82 TYR A N 1
ATOM 665 C CA . TYR A 1 82 ? -11.662 -1.490 6.755 1.00 83.88 82 TYR A CA 1
ATOM 666 C C . TYR A 1 82 ? -10.836 -0.216 6.895 1.00 83.88 82 TYR A C 1
ATOM 668 O O . TYR A 1 82 ? -11.085 0.766 6.196 1.00 83.88 82 TYR A O 1
ATOM 676 N N . CYS A 1 83 ? -9.803 -0.242 7.739 1.00 86.25 83 CYS A N 1
ATOM 677 C CA . CYS A 1 83 ? -8.808 0.828 7.783 1.00 86.25 83 CYS A CA 1
ATOM 678 C C . CYS A 1 83 ? -7.739 0.586 6.712 1.00 86.25 83 CYS A C 1
ATOM 680 O O . CYS A 1 83 ? -6.784 -0.147 6.944 1.00 86.25 83 CYS A O 1
ATOM 682 N N . ILE A 1 84 ? -7.892 1.160 5.518 1.00 84.75 84 ILE A N 1
ATOM 683 C CA . ILE A 1 84 ? -6.933 0.972 4.426 1.00 84.75 84 ILE A CA 1
ATOM 684 C C . ILE A 1 84 ? -5.784 1.979 4.529 1.00 84.75 84 ILE A C 1
ATOM 686 O O . ILE A 1 84 ? -5.952 3.201 4.479 1.00 84.75 84 ILE A O 1
ATOM 690 N N . GLN A 1 85 ? -4.584 1.424 4.602 1.00 86.19 85 GLN A N 1
ATOM 691 C CA . GLN A 1 85 ? -3.303 2.085 4.784 1.00 86.19 85 GLN A CA 1
ATOM 692 C C . GLN A 1 85 ? -2.635 2.194 3.418 1.00 86.19 85 GLN A C 1
ATOM 694 O O . GLN A 1 85 ? -2.025 1.246 2.916 1.00 86.19 85 GLN A O 1
ATOM 699 N N . MET A 1 86 ? -2.791 3.351 2.781 1.00 86.44 86 MET A N 1
ATOM 700 C CA . MET A 1 86 ? -2.259 3.571 1.441 1.00 86.44 86 MET A CA 1
ATOM 701 C C . MET A 1 86 ? -0.850 4.142 1.515 1.00 86.44 86 MET A C 1
ATOM 703 O O . MET A 1 86 ? -0.632 5.237 2.032 1.00 86.44 86 MET A O 1
ATOM 707 N N . LEU A 1 87 ? 0.109 3.401 0.965 1.00 89.12 87 LEU A N 1
ATOM 708 C CA . LEU A 1 87 ? 1.522 3.756 0.980 1.00 89.12 87 LEU A CA 1
ATOM 709 C C . LEU A 1 87 ? 2.047 3.869 -0.450 1.00 89.12 87 LEU A C 1
ATOM 711 O O . LEU A 1 87 ? 2.176 2.865 -1.155 1.00 89.12 87 LEU A O 1
ATOM 715 N N . ASN A 1 88 ? 2.406 5.086 -0.866 1.00 90.69 88 ASN A N 1
ATOM 716 C CA . ASN A 1 88 ? 3.239 5.261 -2.051 1.00 90.69 88 ASN A CA 1
ATOM 717 C C . ASN A 1 88 ? 4.685 4.901 -1.690 1.00 90.69 88 ASN A C 1
ATOM 719 O O . ASN A 1 88 ? 5.350 5.641 -0.968 1.00 90.69 88 ASN A O 1
ATOM 723 N N . VAL A 1 89 ? 5.150 3.762 -2.196 1.00 91.69 89 VAL A N 1
ATOM 724 C CA . VAL A 1 89 ? 6.535 3.298 -2.051 1.00 91.69 89 VAL A CA 1
ATOM 725 C C . VAL A 1 89 ? 7.299 3.398 -3.378 1.00 91.69 89 VAL A C 1
ATOM 727 O O . VAL A 1 89 ? 8.349 2.784 -3.537 1.00 91.69 89 VAL A O 1
ATOM 730 N N . GLY A 1 90 ? 6.781 4.154 -4.350 1.00 90.44 90 GLY A N 1
ATOM 731 C CA . GLY A 1 90 ? 7.408 4.406 -5.644 1.00 90.44 90 GLY A CA 1
ATOM 732 C C . GLY A 1 90 ? 8.793 5.064 -5.554 1.00 90.44 90 GLY A C 1
ATOM 733 O O . GLY A 1 90 ? 9.129 5.719 -4.572 1.00 90.44 90 GLY A O 1
ATOM 734 N N . CYS A 1 91 ? 9.606 4.852 -6.584 1.00 89.88 91 CYS A N 1
ATOM 735 C CA . CYS A 1 91 ? 10.919 5.448 -6.799 1.00 89.88 91 CYS A CA 1
ATOM 736 C C . CYS A 1 91 ? 10.796 6.896 -7.281 1.00 89.88 91 CYS A C 1
ATOM 738 O O . CYS A 1 91 ? 11.531 7.765 -6.823 1.00 89.88 91 CYS A O 1
ATOM 740 N N . ASP A 1 92 ? 9.853 7.152 -8.188 1.00 87.00 92 ASP A N 1
ATOM 741 C CA . ASP A 1 92 ? 9.644 8.482 -8.776 1.00 87.00 92 ASP A CA 1
ATOM 742 C C . ASP A 1 92 ? 8.155 8.798 -8.994 1.00 87.00 92 ASP A C 1
ATOM 744 O O . ASP A 1 92 ? 7.721 9.949 -8.971 1.00 87.00 92 ASP A O 1
ATOM 748 N N . THR A 1 93 ? 7.328 7.765 -9.168 1.00 86.62 93 THR A N 1
ATOM 749 C CA . THR A 1 93 ? 5.950 7.948 -9.628 1.00 86.62 93 THR A CA 1
ATOM 750 C C . THR A 1 93 ? 5.014 8.470 -8.532 1.00 86.62 93 THR A C 1
ATOM 752 O O . THR A 1 93 ? 4.902 7.909 -7.437 1.00 86.62 93 THR A O 1
ATOM 755 N N . ALA A 1 94 ? 4.267 9.524 -8.861 1.00 86.44 94 ALA A N 1
ATOM 756 C CA . ALA A 1 94 ? 3.080 9.935 -8.122 1.00 86.44 94 ALA A CA 1
ATOM 757 C C . ALA A 1 94 ? 1.840 9.252 -8.714 1.00 86.44 94 ALA A C 1
ATOM 759 O O . ALA A 1 94 ? 1.659 9.231 -9.931 1.00 86.44 94 ALA A O 1
ATOM 760 N N . PHE A 1 95 ? 0.972 8.719 -7.854 1.00 84.00 95 PHE A N 1
ATOM 761 C CA . PHE A 1 95 ? -0.220 7.985 -8.271 1.00 84.00 95 PHE A CA 1
ATOM 762 C C . PHE A 1 95 ? -1.490 8.788 -8.000 1.00 84.00 95 PHE A C 1
ATOM 764 O O . PHE A 1 95 ? -1.663 9.350 -6.920 1.00 84.00 95 PHE A O 1
ATOM 771 N N . THR A 1 96 ? -2.407 8.774 -8.964 1.00 84.06 96 THR A N 1
ATOM 772 C CA . THR A 1 96 ? -3.820 9.075 -8.721 1.00 84.06 96 THR A CA 1
ATOM 773 C C . THR A 1 96 ? -4.531 7.753 -8.474 1.00 84.06 96 THR A C 1
ATOM 775 O O . THR A 1 96 ? -4.486 6.864 -9.322 1.00 84.06 96 THR A O 1
ATOM 778 N N . PHE A 1 97 ? -5.163 7.613 -7.310 1.00 80.81 97 PHE A N 1
ATOM 779 C CA . PHE A 1 97 ? -5.846 6.386 -6.914 1.00 80.81 97 PHE A CA 1
ATOM 780 C C . PHE A 1 97 ? -7.361 6.598 -6.866 1.00 80.81 97 PHE A C 1
ATOM 782 O O . PHE A 1 97 ? -7.850 7.624 -6.395 1.00 80.81 97 PHE A O 1
ATOM 789 N N . SER A 1 98 ? -8.111 5.609 -7.342 1.00 79.06 98 SER A N 1
ATOM 790 C CA . SER A 1 98 ? -9.571 5.569 -7.276 1.00 79.06 98 SER A CA 1
ATOM 791 C C . SER A 1 98 ? -10.043 4.122 -7.288 1.00 79.06 98 SER A C 1
ATOM 793 O O . SER A 1 98 ? -9.444 3.292 -7.971 1.00 79.0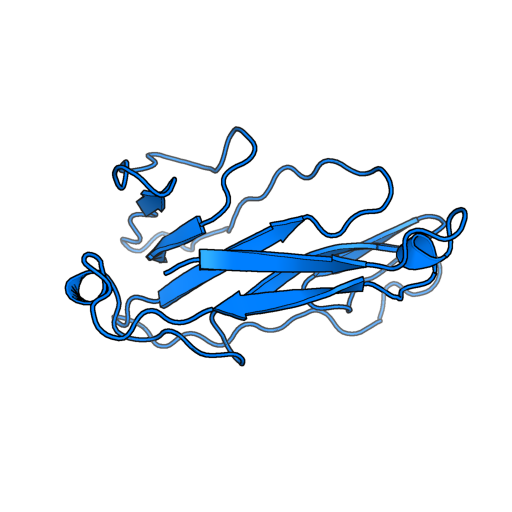6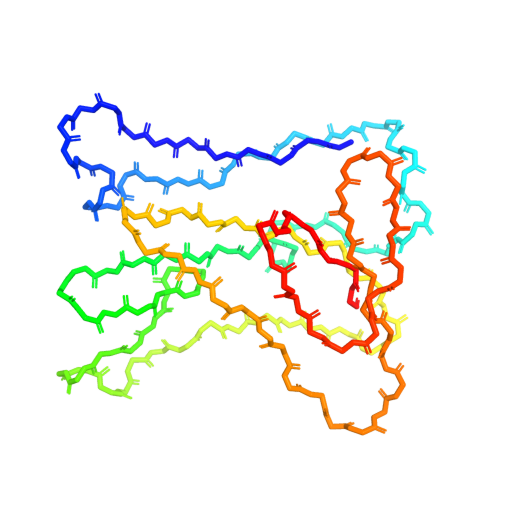 98 SER A O 1
ATOM 795 N N . ILE A 1 99 ? -11.137 3.840 -6.586 1.00 78.00 99 ILE A N 1
ATOM 796 C CA . ILE A 1 99 ? -11.798 2.534 -6.588 1.00 78.00 99 ILE A CA 1
ATOM 797 C C . ILE A 1 99 ? -13.130 2.701 -7.307 1.00 78.00 99 ILE A C 1
ATOM 799 O O . ILE A 1 99 ? -13.905 3.602 -6.982 1.00 78.00 99 ILE A O 1
ATOM 803 N N . GLU A 1 100 ? -13.382 1.851 -8.297 1.00 72.62 100 GLU A N 1
ATOM 804 C CA . GLU A 1 100 ? -14.683 1.776 -8.951 1.00 72.62 100 GLU A CA 1
ATOM 805 C C . GLU A 1 100 ? -15.656 0.986 -8.070 1.00 72.62 100 GLU A C 1
ATOM 807 O O . GLU A 1 100 ? -15.318 -0.081 -7.557 1.00 72.62 100 GLU A O 1
ATOM 812 N N . ILE A 1 101 ? -16.861 1.525 -7.884 1.00 67.62 101 ILE A N 1
ATOM 813 C CA . ILE A 1 101 ? -17.901 0.942 -7.035 1.00 67.62 101 ILE A CA 1
ATOM 814 C C . ILE A 1 101 ? -19.139 0.720 -7.895 1.00 67.62 101 ILE A C 1
ATOM 816 O O . ILE A 1 101 ? -19.654 1.662 -8.503 1.00 67.62 101 ILE A O 1
ATOM 820 N N . ASP A 1 102 ? -19.656 -0.507 -7.908 1.00 58.91 102 ASP A N 1
ATOM 821 C CA . ASP A 1 102 ? -20.959 -0.794 -8.501 1.00 58.91 102 ASP A CA 1
ATOM 822 C C . ASP A 1 102 ? -22.068 -0.285 -7.564 1.00 58.91 102 ASP A C 1
ATOM 824 O O . ASP A 1 102 ? -22.493 -0.973 -6.644 1.00 58.91 102 ASP A O 1
ATOM 828 N N . SER A 1 103 ? -22.451 0.982 -7.755 1.00 45.84 103 SER A N 1
ATOM 829 C CA . SER A 1 103 ? -23.718 1.654 -7.403 1.00 45.84 103 SER A CA 1
ATOM 830 C C . SER A 1 103 ? -24.393 1.450 -6.023 1.00 45.84 103 SER A C 1
ATOM 832 O O . SER A 1 103 ? -25.478 1.992 -5.803 1.00 45.84 103 SER A O 1
ATOM 834 N N . VAL A 1 104 ? -23.772 0.788 -5.044 1.00 43.69 104 VAL A N 1
ATOM 835 C CA . VAL A 1 104 ? -24.349 0.544 -3.711 1.00 43.69 104 VAL A CA 1
ATOM 836 C C . VAL A 1 104 ? -23.525 1.242 -2.624 1.00 43.69 104 VAL A C 1
ATOM 838 O O . VAL A 1 104 ? -22.471 0.764 -2.250 1.00 43.69 104 VAL A O 1
ATOM 841 N N . ASN A 1 105 ? -24.026 2.372 -2.113 1.00 44.28 105 ASN A N 1
ATOM 842 C CA . ASN A 1 105 ? -23.774 2.977 -0.788 1.00 44.28 105 ASN A CA 1
ATOM 843 C C . ASN A 1 105 ? -22.427 2.690 -0.071 1.00 44.28 105 ASN A C 1
ATOM 845 O O . ASN A 1 105 ? -22.439 2.257 1.080 1.00 44.28 105 ASN A O 1
ATOM 849 N N . HIS A 1 106 ? -21.284 3.002 -0.679 1.00 49.56 106 HIS A N 1
ATOM 850 C CA . HIS A 1 106 ? -20.013 3.131 0.047 1.00 49.56 106 HIS A CA 1
ATOM 851 C C . HIS A 1 106 ? -19.656 4.617 0.166 1.00 49.56 106 HIS A C 1
ATOM 853 O O . HIS A 1 106 ? -19.656 5.344 -0.828 1.00 49.56 106 HIS A O 1
ATOM 859 N N . VAL A 1 107 ? -19.389 5.081 1.390 1.00 50.62 107 VAL A N 1
ATOM 860 C CA . VAL A 1 107 ? -18.917 6.444 1.671 1.00 50.62 107 VAL A CA 1
ATOM 861 C C . VAL A 1 107 ? -17.434 6.340 2.025 1.00 50.62 107 VAL A C 1
ATOM 863 O O . VAL A 1 107 ? -17.129 5.896 3.129 1.00 50.62 107 VAL A O 1
ATOM 866 N N . PRO A 1 108 ? -16.504 6.706 1.124 1.00 49.88 108 PRO A N 1
ATOM 867 C CA . PRO A 1 108 ? -15.085 6.675 1.449 1.00 49.88 108 PRO A CA 1
ATOM 868 C C . PRO A 1 108 ? -14.767 7.782 2.460 1.00 49.88 108 PRO A C 1
ATOM 870 O O . PRO A 1 108 ? -14.982 8.969 2.194 1.00 49.88 108 PRO A O 1
ATOM 873 N N . TYR A 1 109 ? -14.221 7.421 3.620 1.00 49.75 109 TYR A N 1
ATOM 874 C CA . TYR A 1 109 ? -13.640 8.415 4.524 1.00 49.75 109 TYR A CA 1
ATOM 875 C C . TYR A 1 109 ? -12.163 8.562 4.195 1.00 49.75 109 TYR A C 1
ATOM 877 O O . TYR A 1 109 ? -11.424 7.585 4.192 1.00 49.75 109 TYR A O 1
ATOM 885 N N . THR A 1 110 ? -11.715 9.780 3.919 1.00 49.72 110 THR A N 1
ATOM 886 C CA . THR A 1 110 ? -10.302 10.089 3.690 1.00 49.72 110 THR A CA 1
ATOM 887 C C . THR A 1 110 ? -9.724 10.714 4.943 1.00 49.72 110 THR A C 1
ATOM 889 O O . THR A 1 110 ? -10.232 11.724 5.422 1.00 49.72 110 THR A O 1
ATOM 892 N N . GLY A 1 111 ? -8.669 10.129 5.498 1.00 45.47 111 GLY A N 1
ATOM 893 C CA . GLY A 1 111 ? -8.053 10.620 6.726 1.00 45.47 111 GLY A CA 1
ATOM 894 C C . GLY A 1 111 ? -6.628 11.105 6.499 1.00 45.47 111 GLY A C 1
ATOM 895 O O . GLY A 1 111 ? -5.815 10.437 5.860 1.00 45.47 111 GLY A O 1
ATOM 896 N N . SER A 1 112 ? -6.287 12.247 7.088 1.00 46.59 112 SER A N 1
ATOM 897 C CA . SER A 1 112 ? -4.932 12.446 7.606 1.00 46.59 112 SER A CA 1
ATOM 898 C C . SER A 1 112 ? -5.036 12.534 9.125 1.00 46.59 112 SER A C 1
ATOM 900 O O . SER A 1 112 ? -6.057 12.991 9.633 1.00 46.59 112 SER A O 1
ATOM 902 N N . HIS A 1 113 ? -3.988 12.069 9.808 1.00 45.81 113 HIS A N 1
ATOM 903 C CA . HIS A 1 113 ? -3.807 11.779 11.245 1.00 45.81 113 HIS A CA 1
ATOM 904 C C . HIS A 1 113 ? -4.480 12.699 12.295 1.00 45.81 113 HIS A C 1
ATOM 906 O O . HIS A 1 113 ? -4.436 12.391 13.477 1.00 45.81 113 HIS A O 1
ATOM 912 N N . GLY A 1 114 ? -5.045 13.845 11.911 1.00 48.88 114 GLY A N 1
ATOM 913 C CA . GLY A 1 114 ? -5.724 14.767 12.818 1.00 48.88 114 GLY A CA 1
ATOM 914 C C . GLY A 1 114 ? -7.252 14.718 12.784 1.00 48.88 114 GLY A C 1
ATOM 915 O O . GLY A 1 114 ? -7.852 14.962 13.821 1.00 48.88 114 GLY A O 1
ATOM 916 N N . ASN A 1 115 ? -7.886 14.457 11.631 1.00 51.03 115 ASN A N 1
ATOM 917 C CA . ASN A 1 115 ? -9.350 14.438 11.497 1.00 51.03 115 ASN A CA 1
ATOM 918 C C . ASN A 1 115 ? -9.780 13.664 10.235 1.00 51.03 115 ASN A C 1
ATOM 920 O O . ASN A 1 115 ? -9.342 14.030 9.139 1.00 51.03 115 ASN A O 1
ATOM 924 N N . PRO A 1 116 ? -10.663 12.654 10.342 1.00 54.25 116 PRO A N 1
ATOM 925 C CA . PRO A 1 116 ? -11.273 12.036 9.170 1.00 54.25 116 PRO A CA 1
ATOM 926 C C . PRO A 1 116 ? -12.156 13.064 8.448 1.00 54.25 116 PRO A C 1
ATOM 928 O O . PRO A 1 116 ? -13.032 13.683 9.053 1.00 54.25 116 PRO A O 1
ATOM 931 N N . SER A 1 117 ? -11.928 13.266 7.152 1.00 53.28 117 SER A N 1
ATOM 932 C CA . SER A 1 117 ? -12.805 14.045 6.281 1.00 53.28 117 SER A CA 1
ATOM 933 C C . SER A 1 117 ? -13.624 13.101 5.401 1.00 53.28 117 SER A C 1
ATOM 935 O O . SER A 1 117 ? -13.121 12.113 4.869 1.00 53.28 117 SER A O 1
ATOM 937 N N . VAL A 1 118 ? -14.917 13.393 5.245 1.00 50.44 118 VAL A N 1
ATOM 938 C CA . VAL A 1 118 ? -15.777 12.655 4.309 1.00 50.44 118 VAL A CA 1
ATOM 939 C C . VAL A 1 118 ? -15.358 13.043 2.890 1.00 50.44 118 VAL A C 1
ATOM 941 O O . VAL A 1 118 ? -15.569 14.186 2.478 1.00 50.44 118 VAL A O 1
ATOM 944 N N . GLY A 1 119 ? -14.737 12.121 2.153 1.00 47.62 119 GLY A N 1
ATOM 945 C CA . GLY A 1 119 ? -14.416 12.313 0.741 1.00 47.62 119 GLY A CA 1
ATOM 946 C C . GLY A 1 119 ? -15.675 12.095 -0.092 1.00 47.62 119 GLY A C 1
ATOM 947 O O . GLY A 1 119 ? -16.399 11.130 0.128 1.00 47.62 119 GLY A O 1
ATOM 948 N N . THR A 1 120 ? -16.004 13.008 -1.012 1.00 39.94 120 THR A N 1
ATOM 949 C CA . THR A 1 120 ? -17.270 12.891 -1.758 1.00 39.94 120 THR A CA 1
ATOM 950 C C . THR A 1 120 ? -17.138 12.033 -3.011 1.00 39.94 120 THR A C 1
ATOM 952 O O . THR A 1 120 ? -18.038 11.245 -3.247 1.00 39.94 120 THR A O 1
ATOM 955 N N . LEU A 1 121 ? -16.050 12.109 -3.785 1.00 40.25 121 LEU A N 1
ATOM 956 C CA . LEU A 1 121 ? -15.811 11.264 -4.965 1.00 40.25 121 LEU A CA 1
ATOM 957 C C . LEU A 1 121 ? -14.315 11.324 -5.333 1.00 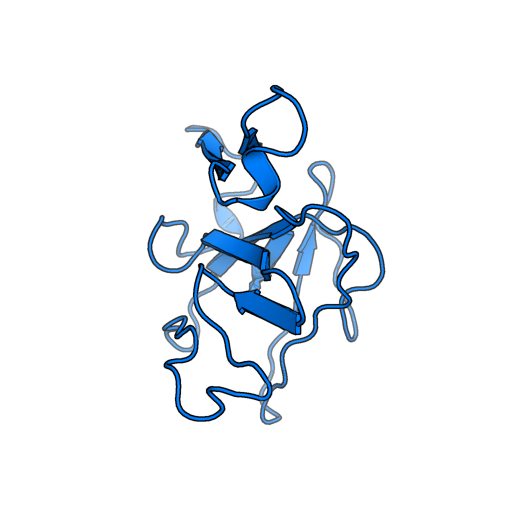40.25 121 LEU A C 1
ATOM 959 O O . LEU A 1 121 ? -13.885 12.275 -5.979 1.00 40.25 121 LEU A O 1
ATOM 963 N N . GLY A 1 122 ? -13.530 10.322 -4.934 1.00 39.19 122 GLY A N 1
ATOM 964 C CA . GLY A 1 122 ? -12.120 10.194 -5.330 1.00 39.19 122 GLY A CA 1
ATOM 965 C C . GLY A 1 122 ? -11.098 10.858 -4.397 1.00 39.19 122 GLY A C 1
ATOM 966 O O . GLY A 1 122 ? -11.412 11.749 -3.608 1.00 39.19 122 GLY A O 1
ATOM 967 N N . PHE A 1 123 ? -9.861 10.359 -4.482 1.00 42.97 123 PHE A N 1
ATOM 968 C CA . PHE A 1 123 ? -8.723 10.743 -3.650 1.00 42.97 123 PHE A CA 1
ATOM 969 C C . PHE A 1 123 ? -7.849 11.745 -4.424 1.00 42.97 123 PHE A C 1
ATOM 971 O O . PHE A 1 123 ? -7.048 11.346 -5.266 1.00 42.97 123 PHE A O 1
ATOM 978 N N . GLU A 1 124 ? -8.004 13.049 -4.176 1.00 33.19 124 GLU A N 1
ATOM 979 C CA . GLU A 1 124 ? -7.062 14.056 -4.686 1.00 33.19 124 GLU A CA 1
ATOM 980 C C . GLU A 1 124 ? -6.081 14.490 -3.594 1.00 33.19 124 GLU A C 1
ATOM 982 O O . GLU A 1 124 ? -6.468 14.883 -2.493 1.00 33.19 124 GLU A O 1
ATOM 987 N N . GLY A 1 125 ? -4.792 14.442 -3.929 1.00 36.00 125 GLY A N 1
ATOM 988 C CA . GLY A 1 125 ? -3.699 14.750 -3.015 1.00 36.00 125 GLY A CA 1
ATOM 989 C C . GLY A 1 125 ? -3.103 13.504 -2.366 1.00 36.00 125 GLY A C 1
ATOM 990 O O . GLY A 1 125 ? -3.670 12.418 -2.386 1.00 36.00 125 GLY A O 1
ATOM 991 N N . SER A 1 126 ? -1.905 13.670 -1.817 1.00 34.84 126 SER A N 1
ATOM 992 C CA . SER A 1 126 ? -1.133 12.679 -1.063 1.00 34.84 126 SER A CA 1
ATOM 993 C C . SER A 1 126 ? -1.854 12.267 0.230 1.00 34.84 126 SER A C 1
ATOM 995 O O . SER A 1 126 ? -1.488 12.708 1.322 1.00 34.84 126 SER A O 1
ATOM 997 N N . ILE A 1 127 ? -2.930 11.492 0.102 1.00 46.72 127 ILE A N 1
ATOM 998 C CA . ILE A 1 127 ? -3.725 10.977 1.217 1.00 46.72 127 ILE A CA 1
ATOM 999 C C . ILE A 1 127 ? -3.142 9.619 1.627 1.00 46.72 127 ILE A C 1
ATOM 1001 O O . ILE A 1 127 ? -2.985 8.729 0.798 1.00 46.72 127 ILE A O 1
ATOM 1005 N N . ASN A 1 128 ? -2.830 9.469 2.916 1.00 42.56 128 ASN A N 1
ATOM 1006 C CA . ASN A 1 128 ? -2.155 8.287 3.470 1.00 42.56 128 ASN A CA 1
ATOM 1007 C C . ASN A 1 128 ? -3.127 7.243 4.068 1.00 42.56 128 ASN A C 1
ATOM 1009 O O . ASN A 1 128 ? -2.671 6.243 4.614 1.00 42.56 128 ASN A O 1
ATOM 1013 N N . SER A 1 129 ? -4.450 7.474 4.036 1.00 45.66 129 SER A N 1
ATOM 1014 C CA . SER A 1 129 ? -5.441 6.515 4.560 1.00 45.66 129 SER A CA 1
ATOM 1015 C C . SER A 1 129 ? -6.853 6.694 3.989 1.00 45.66 129 SER A C 1
ATOM 1017 O O . SER A 1 129 ? -7.268 7.820 3.687 1.00 45.66 129 SER A O 1
ATOM 1019 N N . ALA A 1 130 ? -7.592 5.585 3.880 1.00 51.09 130 ALA A N 1
ATOM 1020 C CA . ALA A 1 130 ? -9.021 5.555 3.572 1.00 51.09 130 ALA A CA 1
ATOM 1021 C C . ALA A 1 130 ? -9.765 4.556 4.469 1.00 51.09 130 ALA A C 1
ATOM 1023 O O . ALA A 1 130 ? -9.233 3.489 4.751 1.00 51.09 130 ALA A O 1
ATOM 1024 N N . ILE A 1 13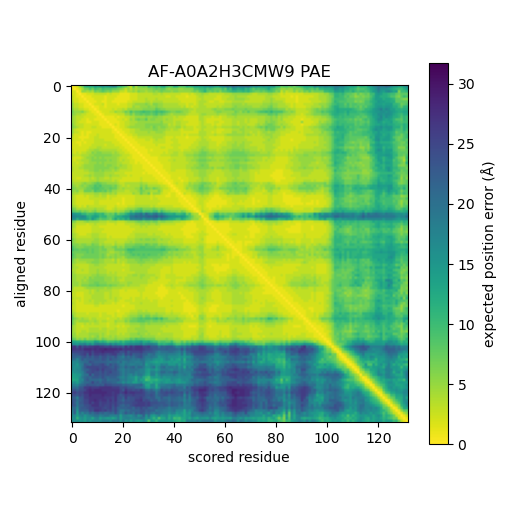1 ? -10.998 4.874 4.869 1.00 48.78 131 ILE A N 1
ATOM 1025 C CA . ILE A 1 131 ? -11.942 3.895 5.426 1.00 48.78 131 ILE A CA 1
ATOM 1026 C C . ILE A 1 131 ? -12.903 3.506 4.311 1.00 48.78 131 ILE A C 1
ATOM 1028 O O . ILE A 1 131 ? -13.486 4.392 3.671 1.00 48.78 131 ILE A O 1
ATOM 1032 N N . LEU A 1 132 ? -13.009 2.203 4.061 1.00 53.22 132 LEU A N 1
ATOM 1033 C CA . LEU A 1 132 ? -13.742 1.612 2.939 1.00 53.22 132 LEU A CA 1
ATOM 1034 C C . LEU A 1 132 ? -14.736 0.551 3.407 1.00 53.22 132 LEU A C 1
ATOM 1036 O O . LEU A 1 132 ? -14.397 -0.172 4.374 1.00 53.22 132 LEU A O 1
#

Mean predicted aligned error: 8.35 Å